Protein AF-A0A2G6MTM9-F1 (afdb_monomer_lite)

pLDDT: mean 81.44, std 12.96, range [40.34, 95.12]

Sequence (78 aa):
QDDENINDEIEIIDVSDYKPRKIPPPTWQECIKKIREVDPQECPYCKAEMKSISFTNERPVIEKILEHLKLWEEPQRQ

Structure (mmCIF, N/CA/C/O backbone):
data_AF-A0A2G6MTM9-F1
#
_entry.id   AF-A0A2G6MTM9-F1
#
loop_
_atom_site.group_PDB
_atom_site.id
_atom_site.type_symbol
_atom_site.label_atom_id
_atom_site.label_alt_id
_atom_site.label_comp_id
_atom_site.label_asym_id
_atom_site.label_entity_id
_atom_site.label_seq_id
_atom_site.pdbx_PDB_ins_code
_atom_site.Cartn_x
_atom_site.Cartn_y
_atom_site.Cartn_z
_atom_site.occupancy
_atom_site.B_iso_or_equiv
_atom_site.auth_seq_id
_atom_site.auth_comp_id
_atom_site.auth_asym_id
_atom_site.auth_atom_id
_atom_site.pdbx_PDB_model_num
ATOM 1 N N . GLN A 1 1 ? 37.027 -53.629 -23.290 1.00 40.47 1 GLN A N 1
ATOM 2 C CA . GLN A 1 1 ? 37.468 -52.395 -23.964 1.00 40.47 1 GLN A CA 1
ATOM 3 C C . GLN A 1 1 ? 36.236 -51.541 -24.169 1.00 40.47 1 GLN A C 1
ATOM 5 O O . GLN A 1 1 ? 35.635 -51.538 -25.232 1.00 40.47 1 GLN A O 1
ATOM 10 N N . ASP A 1 2 ? 35.741 -51.064 -23.032 1.00 52.41 2 ASP A N 1
ATOM 11 C CA . ASP A 1 2 ? 35.396 -49.686 -22.695 1.00 52.41 2 ASP A CA 1
ATOM 12 C C . ASP A 1 2 ? 35.466 -48.704 -23.864 1.00 52.41 2 ASP A C 1
ATOM 14 O O . ASP A 1 2 ? 36.552 -48.329 -24.285 1.00 52.41 2 ASP A O 1
ATOM 18 N N . ASP A 1 3 ? 34.295 -48.283 -24.323 1.00 56.31 3 ASP A N 1
ATOM 19 C CA . ASP A 1 3 ? 34.061 -46.962 -24.899 1.00 56.31 3 ASP A CA 1
ATOM 20 C C . ASP A 1 3 ? 32.615 -46.600 -24.527 1.00 56.31 3 ASP A C 1
ATOM 22 O O . ASP A 1 3 ? 31.662 -46.839 -25.273 1.00 56.31 3 ASP A O 1
ATOM 26 N N . GLU A 1 4 ? 32.436 -46.120 -23.292 1.00 58.44 4 GLU A N 1
ATOM 27 C CA . GLU A 1 4 ? 31.192 -45.488 -22.856 1.00 58.44 4 GLU A CA 1
ATOM 28 C C . GLU A 1 4 ? 30.928 -44.279 -23.760 1.00 58.44 4 GLU A C 1
ATOM 30 O O . GLU A 1 4 ? 31.596 -43.249 -23.682 1.00 58.44 4 GLU A O 1
ATOM 35 N N . ASN A 1 5 ? 29.954 -44.420 -24.658 1.00 57.88 5 ASN A N 1
ATOM 36 C CA . ASN A 1 5 ? 29.478 -43.347 -25.517 1.00 57.88 5 ASN A CA 1
ATOM 37 C C . ASN A 1 5 ? 28.610 -42.400 -24.677 1.00 57.88 5 ASN A C 1
ATOM 39 O O . ASN A 1 5 ? 27.385 -42.427 -24.752 1.00 57.88 5 ASN A O 1
ATOM 43 N N . ILE A 1 6 ? 29.258 -41.582 -23.848 1.00 61.59 6 ILE A N 1
ATOM 44 C CA . ILE A 1 6 ? 28.642 -40.422 -23.200 1.00 61.59 6 ILE A CA 1
ATOM 45 C C . ILE A 1 6 ? 28.546 -39.318 -24.259 1.00 61.59 6 ILE A C 1
ATOM 47 O O . ILE A 1 6 ? 29.198 -38.282 -24.182 1.00 61.59 6 ILE A O 1
ATOM 51 N N . ASN A 1 7 ? 27.753 -39.558 -25.300 1.00 58.47 7 ASN A N 1
ATOM 52 C CA . ASN A 1 7 ? 27.110 -38.461 -26.006 1.00 58.47 7 ASN A CA 1
ATOM 53 C C . ASN A 1 7 ? 25.808 -38.180 -25.259 1.00 58.47 7 ASN A C 1
ATOM 55 O O . ASN A 1 7 ? 24.721 -38.411 -25.782 1.00 58.47 7 ASN A O 1
ATOM 59 N N . ASP A 1 8 ? 25.942 -37.725 -24.010 1.00 64.75 8 ASP A N 1
ATOM 60 C CA . ASP A 1 8 ? 24.871 -36.971 -23.376 1.00 64.75 8 ASP A CA 1
ATOM 61 C C . ASP A 1 8 ? 24.640 -35.766 -24.287 1.00 64.75 8 ASP A C 1
ATOM 63 O O . ASP A 1 8 ? 25.502 -34.893 -24.424 1.00 64.75 8 ASP A O 1
ATOM 67 N N . GLU A 1 9 ? 23.523 -35.801 -25.009 1.00 69.00 9 GLU A N 1
ATOM 68 C CA . GLU A 1 9 ? 23.069 -34.743 -25.897 1.00 69.00 9 GLU A CA 1
ATOM 69 C C . GLU A 1 9 ? 23.167 -33.407 -25.158 1.00 69.00 9 GLU A C 1
ATOM 71 O O . GLU A 1 9 ? 22.417 -33.122 -24.225 1.00 69.00 9 GLU A O 1
ATOM 76 N N . ILE A 1 10 ? 24.136 -32.581 -25.554 1.00 74.62 10 ILE A N 1
ATOM 77 C CA . ILE A 1 10 ? 24.247 -31.220 -25.046 1.00 74.62 10 ILE A CA 1
ATOM 78 C C . ILE A 1 10 ? 23.061 -30.454 -25.628 1.00 74.62 10 ILE A C 1
ATOM 80 O O . ILE A 1 10 ? 23.082 -30.036 -26.787 1.00 74.62 10 ILE A O 1
ATOM 84 N N . GLU A 1 11 ? 22.015 -30.285 -24.826 1.00 77.31 11 GLU A N 1
ATOM 85 C CA . GLU A 1 11 ? 20.869 -29.460 -25.182 1.00 77.31 11 GLU A CA 1
ATOM 86 C C . GLU A 1 11 ? 21.288 -27.985 -25.115 1.00 77.31 11 GLU A C 1
ATOM 88 O O . GLU A 1 11 ? 21.441 -27.383 -24.048 1.00 77.31 11 GLU A O 1
ATOM 93 N N . ILE A 1 12 ? 21.546 -27.400 -26.285 1.00 79.31 12 ILE A N 1
ATOM 94 C CA . ILE A 1 12 ? 21.890 -25.985 -26.410 1.00 79.31 12 ILE A CA 1
ATOM 95 C C . ILE A 1 12 ? 20.597 -25.182 -26.266 1.00 79.31 12 ILE A C 1
ATOM 97 O O . ILE A 1 12 ? 19.809 -25.072 -27.204 1.00 79.31 12 ILE A O 1
ATOM 101 N N . ILE A 1 13 ? 20.384 -24.611 -25.081 1.00 81.88 13 ILE A N 1
ATOM 102 C CA . ILE A 1 13 ? 19.268 -23.697 -24.825 1.00 81.88 13 ILE A CA 1
ATOM 103 C C . ILE A 1 13 ? 19.608 -22.344 -25.458 1.00 81.88 13 ILE A C 1
ATOM 105 O O . ILE A 1 13 ? 20.458 -21.606 -24.954 1.00 81.88 13 ILE A O 1
ATOM 109 N N . ASP A 1 14 ? 18.945 -22.018 -26.568 1.00 82.88 14 ASP A N 1
ATOM 110 C CA . ASP A 1 14 ? 19.060 -20.707 -27.203 1.00 82.88 14 ASP A CA 1
ATOM 111 C C . ASP A 1 14 ? 18.402 -19.625 -26.332 1.00 82.88 14 ASP A C 1
ATOM 113 O O . ASP A 1 14 ? 17.204 -19.654 -26.043 1.00 82.88 14 ASP A O 1
ATOM 117 N N . VAL A 1 15 ? 19.215 -18.667 -25.886 1.00 86.00 15 VAL A N 1
ATOM 118 C CA . VAL A 1 15 ? 18.802 -17.541 -25.038 1.00 86.00 15 VAL A CA 1
ATOM 119 C C . VAL A 1 15 ? 18.882 -16.202 -25.771 1.00 86.00 15 VAL A C 1
ATOM 121 O O . VAL A 1 15 ? 18.774 -15.158 -25.124 1.00 86.00 15 VAL A O 1
ATOM 124 N N . SER A 1 16 ? 19.056 -16.190 -27.101 1.00 86.88 16 SER A N 1
ATOM 125 C CA . SER A 1 16 ? 19.159 -14.945 -27.881 1.00 86.88 16 SER A CA 1
ATOM 126 C C . SER A 1 16 ? 17.938 -14.035 -27.719 1.00 86.88 16 SER A C 1
ATOM 128 O O . SER A 1 16 ? 18.065 -12.810 -27.738 1.00 86.88 16 SER A O 1
ATOM 130 N N . ASP A 1 17 ? 16.764 -14.626 -27.492 1.00 85.25 17 ASP A N 1
ATOM 131 C CA . ASP A 1 17 ? 15.500 -13.912 -27.300 1.00 85.25 17 ASP A CA 1
ATOM 132 C C . ASP A 1 17 ? 15.242 -13.485 -25.845 1.00 85.25 17 ASP A C 1
ATOM 134 O O . ASP A 1 17 ? 14.192 -12.903 -25.535 1.00 85.25 17 ASP A O 1
ATOM 138 N N . TYR A 1 18 ? 16.188 -13.727 -24.930 1.00 86.19 18 TYR A N 1
ATOM 139 C CA . TYR A 1 18 ? 16.057 -13.301 -23.541 1.00 86.19 18 TYR A CA 1
ATOM 140 C C . TYR A 1 18 ? 16.047 -11.772 -23.437 1.00 86.19 18 TYR A C 1
ATOM 142 O O . TYR A 1 18 ? 17.061 -11.086 -23.575 1.00 86.19 18 TYR A O 1
ATOM 150 N N . LYS A 1 19 ? 14.874 -11.222 -23.118 1.00 83.81 19 LYS A N 1
ATOM 151 C CA . LYS A 1 19 ? 14.708 -9.806 -22.788 1.00 83.81 19 LYS A CA 1
ATOM 152 C C . LYS A 1 19 ? 14.739 -9.654 -21.269 1.00 83.81 19 LYS A C 1
ATOM 154 O O . LYS A 1 19 ? 13.803 -10.119 -20.610 1.00 83.81 19 LYS A O 1
ATOM 159 N N . PRO A 1 20 ? 15.764 -9.000 -20.687 1.00 82.50 20 PRO A N 1
ATOM 160 C CA . PRO A 1 20 ? 15.796 -8.780 -19.252 1.00 82.50 20 PRO A CA 1
ATOM 161 C C . PRO A 1 20 ? 14.556 -7.996 -18.830 1.00 82.50 20 P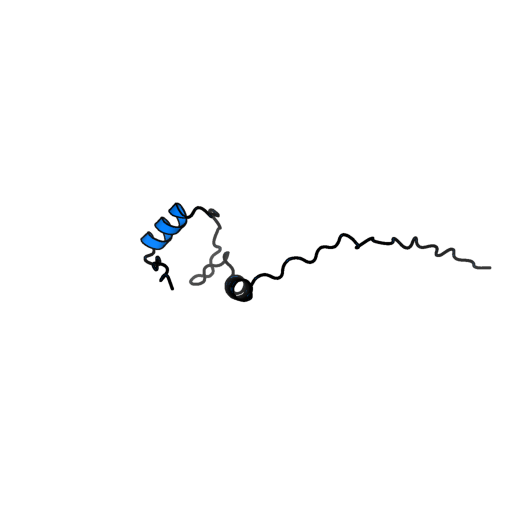RO A C 1
ATOM 163 O O . PRO A 1 20 ? 14.130 -7.042 -19.491 1.00 82.50 20 PRO A O 1
ATOM 166 N N . ARG A 1 21 ? 13.953 -8.413 -17.714 1.00 81.06 21 ARG A N 1
ATOM 167 C CA . ARG A 1 21 ? 12.806 -7.697 -17.155 1.00 81.06 21 ARG A CA 1
ATOM 168 C C . ARG A 1 21 ? 13.249 -6.279 -16.815 1.00 81.06 21 ARG A C 1
ATOM 170 O O . ARG A 1 21 ? 14.320 -6.079 -16.243 1.00 81.06 21 ARG A O 1
ATOM 177 N N . LYS A 1 22 ? 12.411 -5.297 -17.148 1.00 83.69 22 LYS A N 1
ATOM 178 C CA . LYS A 1 22 ? 12.653 -3.907 -16.758 1.00 83.69 22 LYS A CA 1
ATOM 179 C C . LYS A 1 22 ? 12.809 -3.852 -15.242 1.00 83.69 22 LYS A C 1
ATOM 181 O O . LYS A 1 22 ? 11.918 -4.295 -14.517 1.00 83.69 22 LYS A O 1
ATOM 186 N N . ILE A 1 23 ? 13.936 -3.317 -14.785 1.00 83.62 23 ILE A N 1
ATOM 187 C CA . ILE A 1 23 ? 14.153 -3.055 -13.367 1.00 83.62 23 ILE A CA 1
ATOM 188 C C . ILE A 1 23 ? 13.142 -1.973 -12.971 1.00 83.62 23 ILE A C 1
ATOM 190 O O . ILE A 1 23 ? 13.113 -0.918 -13.612 1.00 83.62 23 ILE A O 1
ATOM 194 N N . PRO A 1 24 ? 12.272 -2.222 -11.978 1.00 83.44 24 PRO A N 1
ATOM 195 C CA . PRO A 1 24 ? 11.331 -1.206 -11.546 1.00 83.44 24 PRO A CA 1
ATOM 196 C C . PRO A 1 24 ? 12.050 0.022 -10.971 1.00 83.44 24 PRO A C 1
ATOM 198 O O . PRO A 1 24 ? 13.166 -0.122 -10.464 1.00 83.44 24 PRO A O 1
ATOM 201 N N . PRO A 1 25 ? 11.414 1.206 -10.977 1.00 88.88 25 PRO A N 1
ATOM 202 C CA . PRO A 1 25 ? 11.969 2.394 -10.336 1.00 88.88 25 PRO A CA 1
ATOM 203 C C . PRO A 1 25 ? 12.343 2.129 -8.865 1.00 88.88 25 PRO A C 1
ATOM 205 O O . PRO A 1 25 ? 11.631 1.370 -8.199 1.00 88.88 25 PRO A O 1
ATOM 208 N N . PRO A 1 26 ? 13.395 2.770 -8.320 1.00 85.94 26 PRO A N 1
ATOM 209 C CA . PRO A 1 26 ? 13.804 2.591 -6.923 1.00 85.94 26 PRO A CA 1
ATOM 210 C C . PRO A 1 26 ? 12.663 2.810 -5.922 1.00 85.94 26 PRO A C 1
ATOM 212 O O . PRO A 1 26 ? 12.498 2.028 -4.992 1.00 85.94 26 PRO A O 1
ATOM 215 N N . THR A 1 27 ? 11.805 3.801 -6.176 1.00 87.94 27 THR A N 1
ATOM 216 C CA . THR A 1 27 ? 10.612 4.088 -5.364 1.00 87.94 27 THR A CA 1
ATOM 217 C C . THR A 1 27 ? 9.648 2.905 -5.311 1.00 87.94 27 THR A C 1
ATOM 219 O O . THR A 1 27 ? 9.200 2.513 -4.238 1.00 87.94 27 THR A O 1
ATOM 222 N N . TRP A 1 28 ? 9.374 2.269 -6.453 1.00 85.31 28 TRP A N 1
ATOM 223 C CA . TRP A 1 28 ? 8.553 1.059 -6.501 1.00 85.31 28 TRP A CA 1
ATOM 224 C C . TRP A 1 28 ? 9.210 -0.100 -5.752 1.00 85.31 28 TRP A C 1
ATOM 226 O O . TRP A 1 28 ? 8.538 -0.828 -5.022 1.00 85.31 28 TRP A O 1
ATOM 236 N N . GLN A 1 29 ? 10.524 -0.273 -5.903 1.00 86.12 29 GLN A N 1
ATOM 237 C CA . GLN A 1 29 ? 11.251 -1.318 -5.185 1.00 86.12 29 GLN A CA 1
ATOM 238 C C . GLN A 1 29 ? 11.165 -1.129 -3.665 1.00 86.12 29 GLN A C 1
ATOM 240 O O . GLN A 1 29 ? 10.931 -2.103 -2.951 1.00 86.12 29 GLN A O 1
ATOM 245 N N . GLU A 1 30 ? 11.312 0.09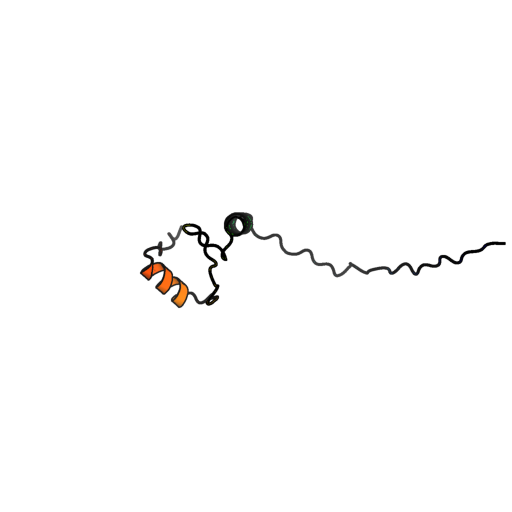8 -3.164 1.00 85.88 30 GLU A N 1
ATOM 246 C CA . GLU A 1 30 ? 11.159 0.418 -1.740 1.00 85.88 30 GLU A CA 1
ATOM 247 C C . GLU A 1 30 ? 9.733 0.180 -1.236 1.00 85.88 30 GLU A C 1
ATOM 249 O O . GLU A 1 30 ? 9.557 -0.433 -0.181 1.00 85.88 30 GLU A O 1
ATOM 254 N N . CYS A 1 31 ? 8.712 0.593 -1.996 1.00 84.31 31 CYS A N 1
ATOM 255 C CA . CYS A 1 31 ? 7.314 0.300 -1.674 1.00 84.31 31 CYS A CA 1
ATOM 256 C C . CYS A 1 31 ? 7.072 -1.210 -1.539 1.00 84.31 31 CYS A C 1
ATOM 258 O O . CYS A 1 31 ? 6.498 -1.657 -0.548 1.00 84.31 31 CYS A O 1
ATOM 260 N N . ILE A 1 32 ? 7.550 -2.007 -2.500 1.00 84.12 32 ILE A N 1
ATOM 261 C CA . ILE A 1 32 ? 7.388 -3.465 -2.471 1.00 84.12 32 ILE A CA 1
ATOM 262 C C . ILE A 1 32 ? 8.137 -4.103 -1.300 1.00 84.12 32 ILE A C 1
ATOM 264 O O . ILE A 1 32 ? 7.607 -5.037 -0.702 1.00 84.12 32 ILE A O 1
ATOM 268 N N . LYS A 1 33 ? 9.334 -3.615 -0.946 1.00 83.19 33 LYS A N 1
ATOM 269 C CA . LYS A 1 33 ? 10.060 -4.102 0.239 1.00 83.19 33 LYS A CA 1
ATOM 270 C C . LYS A 1 33 ? 9.228 -3.917 1.511 1.00 83.19 33 LYS A C 1
ATOM 272 O O . LYS A 1 33 ? 9.008 -4.895 2.212 1.00 83.19 33 LYS A O 1
ATOM 277 N N . LYS A 1 34 ? 8.669 -2.721 1.729 1.00 77.69 34 LYS A N 1
ATOM 278 C CA . LYS A 1 34 ? 7.803 -2.429 2.887 1.00 77.69 34 LYS A CA 1
ATOM 279 C C . LYS A 1 34 ? 6.546 -3.299 2.922 1.00 77.69 34 LYS A C 1
ATOM 281 O O . LYS A 1 34 ? 6.168 -3.783 3.979 1.00 77.69 34 LYS A O 1
ATOM 286 N N . ILE A 1 35 ? 5.904 -3.518 1.770 1.00 80.31 35 ILE A N 1
ATOM 287 C CA . ILE A 1 35 ? 4.713 -4.381 1.684 1.00 80.31 35 ILE A CA 1
ATOM 288 C C . ILE A 1 35 ? 5.069 -5.831 2.022 1.00 80.31 35 ILE A C 1
ATOM 290 O O . ILE A 1 35 ? 4.312 -6.496 2.714 1.00 80.31 35 ILE A O 1
ATOM 294 N N . ARG A 1 36 ? 6.220 -6.324 1.552 1.00 68.81 36 ARG A N 1
ATOM 295 C CA . ARG A 1 36 ? 6.666 -7.705 1.792 1.00 68.81 36 ARG A CA 1
ATOM 296 C C . ARG A 1 36 ? 7.020 -8.005 3.246 1.00 68.81 36 ARG A C 1
ATOM 298 O O . ARG A 1 36 ? 7.045 -9.174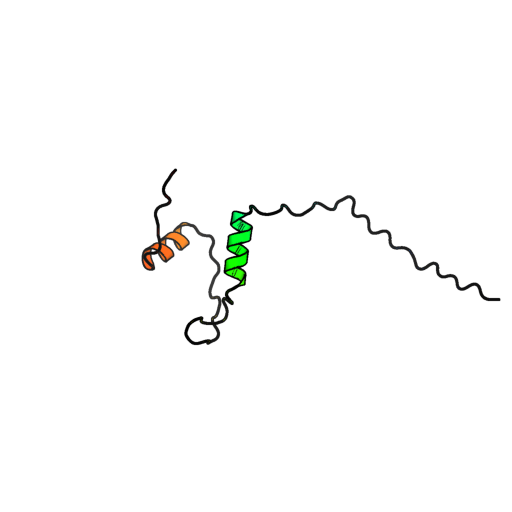 3.608 1.00 68.81 36 ARG A O 1
ATOM 305 N N . GLU A 1 37 ? 7.318 -6.989 4.047 1.00 76.56 37 GLU A N 1
ATOM 306 C CA . GLU A 1 37 ? 7.611 -7.145 5.477 1.00 76.56 37 GLU A CA 1
ATOM 307 C C . GLU A 1 37 ? 6.349 -7.403 6.317 1.00 76.56 37 GLU A C 1
ATOM 309 O O . GLU A 1 37 ? 6.458 -7.826 7.466 1.00 76.56 37 GLU A O 1
ATOM 314 N N . VAL A 1 38 ? 5.158 -7.189 5.750 1.00 77.00 38 VAL A N 1
ATOM 315 C CA . VAL A 1 38 ? 3.871 -7.415 6.414 1.00 77.00 38 VAL A CA 1
ATOM 316 C C . VAL A 1 38 ? 3.154 -8.578 5.737 1.00 77.00 38 VAL A C 1
ATOM 318 O O . VAL A 1 38 ? 2.905 -8.531 4.535 1.00 77.00 38 VAL A O 1
ATOM 321 N N . ASP A 1 39 ? 2.791 -9.611 6.501 1.00 80.00 39 ASP A N 1
ATOM 322 C CA . ASP A 1 39 ? 1.912 -10.670 6.001 1.00 80.00 39 ASP A CA 1
ATOM 323 C C . ASP A 1 39 ? 0.461 -10.153 5.947 1.00 80.00 39 ASP A C 1
ATOM 325 O O . ASP A 1 39 ? -0.134 -9.894 6.996 1.00 80.00 39 ASP A O 1
ATOM 329 N N . PRO A 1 40 ? -0.143 -9.988 4.755 1.00 80.94 40 PRO A N 1
ATOM 330 C CA . PRO A 1 40 ? -1.521 -9.522 4.637 1.00 80.94 40 PRO A CA 1
ATOM 331 C C . PRO A 1 40 ? -2.558 -10.556 5.111 1.00 80.94 40 PRO A C 1
ATOM 333 O O . PRO A 1 40 ? -3.741 -10.218 5.196 1.00 80.94 40 PRO A O 1
ATOM 336 N N . GLN A 1 41 ? -2.152 -11.802 5.381 1.00 86.62 41 GLN A N 1
ATOM 337 C CA . GLN A 1 41 ? -3.018 -12.864 5.898 1.00 86.62 41 GLN A CA 1
ATOM 338 C C . GLN A 1 41 ? -3.011 -12.964 7.427 1.00 86.62 41 GLN A C 1
ATOM 340 O O . GLN A 1 41 ? -3.765 -13.766 7.972 1.00 86.62 41 GLN A O 1
ATOM 345 N N . GLU A 1 42 ? -2.246 -12.135 8.140 1.00 88.56 42 GLU A N 1
ATOM 346 C CA . GLU A 1 42 ? -2.231 -12.117 9.603 1.00 88.56 42 GLU A CA 1
ATOM 347 C C . GLU A 1 42 ? -2.620 -10.736 10.141 1.00 88.56 42 GLU A C 1
ATOM 349 O O . GLU A 1 42 ? -2.038 -9.710 9.788 1.00 88.56 42 GLU A O 1
ATOM 354 N N . CYS A 1 43 ? -3.589 -10.691 11.058 1.00 87.06 43 CYS A N 1
ATOM 355 C CA . CYS A 1 43 ? -3.942 -9.444 11.725 1.00 87.06 43 CYS A CA 1
ATOM 356 C C . CYS A 1 43 ? -2.772 -8.949 12.597 1.00 87.06 43 CYS A C 1
ATOM 358 O O . CYS A 1 43 ? -2.381 -9.647 13.540 1.00 87.06 43 CYS A O 1
ATOM 360 N N . PRO A 1 44 ? -2.266 -7.715 12.397 1.00 84.88 44 PRO A N 1
ATOM 361 C CA . PRO A 1 44 ? -1.128 -7.204 13.162 1.00 84.88 44 PRO A CA 1
ATOM 362 C C . PRO A 1 44 ? -1.442 -6.994 14.653 1.00 84.88 44 PRO A C 1
ATOM 364 O O . PRO A 1 44 ? -0.517 -6.929 15.459 1.00 84.88 44 PRO A O 1
ATOM 367 N N . TYR A 1 45 ? -2.724 -6.921 15.033 1.00 87.94 45 TYR A N 1
ATOM 368 C CA . TYR A 1 45 ? -3.161 -6.691 16.415 1.00 87.94 45 TYR A CA 1
ATOM 369 C C . TYR A 1 45 ? -3.467 -7.980 17.183 1.00 87.94 45 TYR A C 1
ATOM 371 O O . TYR A 1 45 ? -3.090 -8.101 18.345 1.00 87.94 45 TYR A O 1
ATOM 379 N N . CYS A 1 46 ? -4.175 -8.930 16.560 1.00 93.00 46 CYS A N 1
ATOM 380 C CA . CYS A 1 46 ? -4.674 -10.131 17.241 1.00 93.00 46 CYS A CA 1
ATOM 381 C C . CYS A 1 46 ? -4.135 -11.455 16.688 1.00 93.00 46 CYS A C 1
ATOM 383 O O . CYS A 1 46 ? -4.480 -12.499 17.235 1.00 93.00 46 CYS A O 1
ATOM 385 N N . LYS A 1 47 ? -3.312 -11.433 15.629 1.00 89.44 47 LYS A N 1
ATOM 386 C CA . LYS A 1 47 ? -2.696 -12.625 15.016 1.00 89.44 47 LYS A CA 1
ATOM 387 C C . LYS A 1 47 ? -3.677 -13.643 14.420 1.00 89.44 47 LYS A C 1
ATOM 389 O O . LYS A 1 47 ? -3.306 -14.772 14.132 1.00 89.44 47 LYS A O 1
ATOM 394 N N . ALA A 1 48 ? -4.932 -13.244 14.219 1.00 91.88 48 ALA A N 1
ATOM 395 C CA . ALA A 1 48 ? -5.921 -14.054 13.518 1.00 91.88 48 ALA A CA 1
ATOM 396 C C . ALA A 1 48 ? -5.704 -14.022 11.996 1.00 91.88 48 ALA A C 1
ATOM 398 O O . ALA A 1 48 ? -5.214 -13.028 11.457 1.00 91.88 48 ALA A O 1
ATOM 399 N N . GLU A 1 49 ? -6.142 -15.083 11.318 1.00 92.31 49 GLU A N 1
ATOM 400 C CA . GLU A 1 49 ? -6.102 -15.195 9.858 1.00 92.31 49 GLU A CA 1
ATOM 401 C C . GLU A 1 49 ? -7.042 -14.168 9.196 1.00 92.31 49 GLU A C 1
ATOM 403 O O . GLU A 1 49 ? -8.248 -14.125 9.466 1.00 92.31 49 GLU A O 1
ATOM 408 N N . MET A 1 50 ? -6.490 -13.336 8.314 1.00 90.56 50 MET A N 1
ATOM 409 C CA . MET A 1 50 ? -7.209 -12.363 7.495 1.00 90.56 50 MET A CA 1
ATOM 410 C C . MET A 1 50 ? -7.426 -12.902 6.079 1.00 90.56 50 MET A C 1
ATOM 412 O O . MET A 1 50 ? -6.557 -13.535 5.486 1.00 90.56 50 MET A O 1
ATOM 416 N N . LYS A 1 51 ? -8.599 -12.614 5.504 1.00 88.75 51 LYS A N 1
ATOM 417 C CA . LYS A 1 51 ? -8.972 -13.061 4.155 1.00 88.75 51 LYS A CA 1
ATOM 418 C C . LYS A 1 51 ? -8.964 -11.892 3.179 1.00 88.75 51 LYS A C 1
ATOM 420 O O . LYS A 1 51 ? -9.591 -10.867 3.436 1.00 88.75 51 LYS A O 1
ATOM 425 N N . SER A 1 52 ? -8.313 -12.074 2.031 1.00 86.75 52 SER A N 1
ATOM 426 C CA . SER A 1 52 ? -8.473 -11.156 0.901 1.00 86.75 52 SER A CA 1
ATOM 427 C C . SER A 1 52 ? -9.864 -11.340 0.295 1.00 86.75 52 SER A C 1
ATOM 429 O O . SER A 1 52 ? -10.202 -12.430 -0.164 1.00 86.75 52 SER A O 1
ATOM 431 N N . ILE A 1 53 ? -10.677 -10.283 0.327 1.00 88.75 53 ILE A N 1
ATOM 432 C CA . ILE A 1 53 ? -12.060 -10.302 -0.178 1.00 88.75 53 ILE A CA 1
ATOM 433 C C . ILE A 1 53 ? -12.175 -9.790 -1.618 1.00 88.75 53 ILE A C 1
ATOM 435 O O . ILE A 1 53 ? -13.101 -10.168 -2.329 1.00 88.75 53 ILE A O 1
ATOM 439 N N . SER A 1 54 ? -11.250 -8.932 -2.057 1.00 87.62 54 SER A N 1
ATOM 440 C CA . SER A 1 54 ? -11.276 -8.321 -3.388 1.00 87.62 54 SER A CA 1
ATOM 441 C C . SER A 1 54 ? -9.968 -7.599 -3.702 1.00 87.62 54 SER A C 1
ATOM 443 O O . SER A 1 54 ? -9.352 -7.024 -2.807 1.00 87.62 54 SER A O 1
ATOM 445 N N . PHE A 1 55 ? -9.619 -7.527 -4.985 1.00 89.12 55 PHE A N 1
ATOM 446 C CA . PHE A 1 55 ? -8.587 -6.632 -5.510 1.00 89.12 55 PHE A CA 1
ATOM 447 C C . PHE A 1 55 ? -9.255 -5.595 -6.417 1.00 89.12 55 PHE A C 1
ATOM 449 O O . PHE A 1 55 ? -10.069 -5.964 -7.260 1.00 89.12 55 PHE A O 1
ATOM 456 N N . THR A 1 56 ? -8.928 -4.311 -6.259 1.00 91.38 56 THR A N 1
ATOM 457 C CA . THR A 1 56 ? -9.469 -3.240 -7.109 1.00 91.38 56 THR A CA 1
ATOM 458 C C . THR A 1 56 ? -8.375 -2.274 -7.543 1.00 91.38 56 THR A C 1
ATOM 460 O O . THR A 1 56 ? -7.552 -1.853 -6.735 1.00 91.38 56 THR A O 1
ATOM 463 N N . ASN A 1 57 ? -8.394 -1.920 -8.829 1.00 92.44 57 ASN A N 1
ATOM 464 C CA . ASN A 1 57 ? -7.546 -0.885 -9.426 1.00 92.44 57 ASN A CA 1
ATOM 465 C C . ASN A 1 57 ? -8.384 0.317 -9.903 1.00 92.44 57 ASN A C 1
ATOM 467 O O . ASN A 1 57 ? -7.888 1.193 -10.613 1.00 92.44 57 ASN A O 1
ATOM 471 N N . GLU A 1 58 ? -9.675 0.353 -9.564 1.00 94.88 58 GLU A N 1
ATOM 472 C CA . GLU A 1 58 ? -10.590 1.400 -10.004 1.00 94.88 58 GLU A CA 1
ATOM 473 C C . GLU A 1 58 ? -10.388 2.661 -9.166 1.00 94.88 58 GLU A C 1
ATOM 475 O O . GLU A 1 58 ? -10.795 2.728 -8.006 1.00 94.88 58 GLU A O 1
ATOM 480 N N . ARG A 1 59 ? -9.805 3.698 -9.776 1.00 91.81 59 ARG A N 1
ATOM 481 C CA . ARG A 1 59 ? -9.570 4.996 -9.127 1.00 91.81 59 ARG A CA 1
ATOM 482 C C . ARG A 1 59 ? -10.773 5.549 -8.338 1.00 91.81 59 ARG A C 1
ATOM 484 O O . ARG A 1 59 ? -10.552 5.907 -7.186 1.00 91.81 59 ARG A O 1
ATOM 491 N N . PRO A 1 60 ? -12.017 5.581 -8.865 1.00 94.44 60 PRO A N 1
ATOM 492 C CA . PRO A 1 60 ? -13.149 6.115 -8.101 1.00 94.44 60 PRO A CA 1
ATOM 493 C C . PRO A 1 60 ? -13.526 5.258 -6.883 1.00 94.44 60 PRO A C 1
ATOM 495 O O . PRO A 1 60 ? -14.079 5.776 -5.917 1.00 94.44 60 PRO A O 1
ATOM 498 N N . VAL A 1 61 ? -13.251 3.950 -6.910 1.00 94.75 61 VAL A N 1
ATOM 499 C CA . VAL A 1 61 ? -13.480 3.058 -5.762 1.00 94.75 61 VAL A CA 1
ATOM 500 C C . VAL A 1 61 ? -12.402 3.284 -4.707 1.00 94.75 61 VAL A C 1
ATOM 502 O O . VAL A 1 61 ? -12.719 3.419 -3.529 1.00 94.75 61 VAL A O 1
ATOM 505 N N . ILE A 1 62 ? -11.141 3.378 -5.138 1.00 92.44 62 ILE A N 1
ATOM 506 C CA . ILE A 1 62 ? -9.996 3.657 -4.263 1.00 92.44 62 ILE A CA 1
ATOM 507 C C . ILE A 1 62 ? -10.189 4.995 -3.538 1.00 92.44 62 ILE A C 1
ATOM 509 O O . ILE A 1 62 ? -10.030 5.052 -2.323 1.00 92.44 62 ILE A O 1
ATOM 513 N N . GLU A 1 63 ? -10.590 6.043 -4.260 1.00 93.31 63 GLU A N 1
ATOM 514 C CA . GLU A 1 63 ? -10.874 7.371 -3.701 1.00 93.31 63 GLU A CA 1
ATOM 515 C C . GLU A 1 63 ? -11.958 7.302 -2.618 1.00 93.31 63 GLU A C 1
ATOM 517 O O . GLU A 1 63 ? -11.697 7.672 -1.478 1.00 93.31 63 GLU A O 1
ATOM 522 N N . LYS A 1 64 ? -13.114 6.689 -2.913 1.00 94.62 64 LYS A N 1
ATOM 523 C CA . LYS A 1 64 ? -14.199 6.509 -1.929 1.00 94.62 64 LYS A CA 1
ATOM 524 C C . LYS A 1 64 ? -13.759 5.761 -0.666 1.00 94.62 64 LYS A C 1
ATOM 526 O O . LYS A 1 64 ? -14.191 6.106 0.433 1.00 94.62 64 LYS A O 1
ATOM 531 N N . ILE A 1 65 ? -12.928 4.723 -0.805 1.00 93.75 65 ILE A N 1
ATOM 532 C CA . ILE A 1 65 ? -12.395 3.965 0.340 1.00 93.75 65 ILE A CA 1
ATOM 533 C C . ILE A 1 65 ? -11.483 4.860 1.184 1.00 93.75 65 ILE A C 1
ATOM 535 O O . ILE A 1 65 ? -11.624 4.908 2.406 1.00 93.75 65 ILE A O 1
ATOM 539 N N . LEU A 1 66 ? -10.557 5.577 0.548 1.00 93.56 66 LEU A N 1
ATOM 540 C CA . LEU A 1 66 ? -9.597 6.430 1.245 1.00 93.56 66 LEU A CA 1
ATOM 541 C C . LEU A 1 66 ? -10.272 7.635 1.911 1.00 93.56 66 LEU A C 1
ATOM 543 O O . LEU A 1 66 ? -9.915 7.969 3.040 1.00 93.56 66 LEU A O 1
ATOM 547 N N . GLU A 1 67 ? -11.277 8.238 1.276 1.00 94.88 67 GLU A N 1
ATOM 548 C CA . GLU A 1 67 ? -12.110 9.285 1.880 1.00 94.88 67 GLU A CA 1
ATOM 549 C C . GLU A 1 67 ? -12.834 8.773 3.132 1.00 94.88 67 GLU A C 1
ATOM 551 O O . GLU A 1 67 ? -12.782 9.416 4.183 1.00 94.88 67 GLU A O 1
ATOM 556 N N . HIS A 1 68 ? -13.452 7.586 3.063 1.00 95.12 68 HIS A N 1
ATOM 557 C CA . HIS A 1 68 ? -14.126 6.965 4.210 1.00 95.12 68 HIS A CA 1
ATOM 558 C C . HIS A 1 68 ? -13.169 6.717 5.386 1.00 95.12 68 HIS A C 1
ATOM 560 O O . HIS A 1 68 ? -13.531 6.932 6.545 1.00 95.12 68 HIS A O 1
ATOM 566 N N . LEU A 1 69 ? -11.933 6.308 5.089 1.00 94.06 69 LEU A N 1
ATOM 567 C CA . LEU A 1 69 ? -10.883 6.081 6.083 1.00 94.06 69 LEU A CA 1
ATOM 568 C C . LEU A 1 69 ? -10.172 7.369 6.535 1.00 94.06 69 LEU A C 1
ATOM 570 O O . LEU A 1 69 ? -9.343 7.304 7.441 1.00 94.06 69 LEU A O 1
ATOM 574 N N . LYS A 1 70 ? -10.495 8.530 5.944 1.00 92.56 70 LYS A N 1
ATOM 575 C CA . LYS A 1 70 ? -9.809 9.821 6.159 1.00 92.56 70 LYS A CA 1
ATOM 576 C C . LYS A 1 70 ? -8.308 9.777 5.835 1.00 92.56 70 LYS A C 1
ATOM 578 O O . LYS A 1 70 ? -7.512 10.459 6.473 1.00 92.56 70 LYS A O 1
ATOM 583 N N . LEU A 1 71 ? -7.938 8.961 4.850 1.00 90.75 71 LEU A N 1
ATOM 584 C CA . LEU A 1 71 ? -6.568 8.780 4.356 1.00 90.75 71 LEU A CA 1
ATOM 585 C C . LEU A 1 71 ? -6.342 9.435 2.986 1.00 90.75 71 LEU A C 1
ATOM 587 O O . LEU A 1 71 ? -5.266 9.298 2.409 1.00 90.75 71 LEU A O 1
ATOM 591 N N . TRP A 1 72 ? -7.356 10.095 2.426 1.00 90.38 72 TRP A N 1
ATOM 592 C CA . TRP A 1 72 ? -7.216 10.801 1.159 1.00 90.38 72 TRP A CA 1
ATOM 593 C C . TRP A 1 72 ? -6.440 12.105 1.361 1.00 90.38 72 TRP A C 1
ATOM 595 O O . TRP A 1 72 ? -6.987 13.108 1.817 1.00 90.38 72 TRP A O 1
ATOM 605 N N . GLU A 1 73 ? -5.154 12.081 1.026 1.00 80.06 73 GLU A N 1
ATOM 606 C CA . GLU A 1 73 ? -4.340 13.284 0.884 1.00 80.06 73 GLU A CA 1
ATOM 607 C C . GLU A 1 73 ? -4.431 13.746 -0.572 1.00 80.06 73 GLU A C 1
ATOM 609 O O . GLU A 1 73 ? -4.07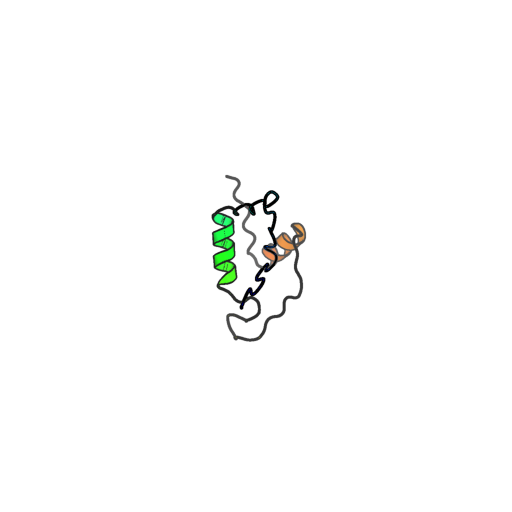4 13.001 -1.490 1.00 80.06 73 GLU A O 1
ATOM 614 N N . GLU A 1 74 ? -4.930 14.965 -0.809 1.00 70.69 74 GLU A N 1
ATOM 615 C CA . GLU A 1 74 ? -4.894 15.536 -2.154 1.00 70.69 74 GLU A CA 1
ATOM 616 C C . GLU A 1 74 ? -3.438 15.560 -2.631 1.00 70.69 74 GLU A C 1
ATOM 618 O O . GLU A 1 74 ? -2.582 16.127 -1.940 1.00 70.69 74 GLU A O 1
ATOM 623 N N . PRO A 1 75 ? -3.125 14.960 -3.795 1.00 63.72 75 PRO A N 1
ATOM 624 C CA . PRO A 1 75 ? -1.772 15.000 -4.311 1.00 63.72 75 PRO A CA 1
ATOM 625 C C . PRO A 1 75 ? -1.395 16.465 -4.525 1.00 63.72 75 PRO A C 1
ATOM 627 O O . PRO A 1 75 ? -1.956 17.146 -5.388 1.00 63.72 75 PRO A O 1
ATOM 630 N N . GLN A 1 76 ? -0.451 16.948 -3.714 1.00 57.31 76 GLN A N 1
ATOM 631 C CA . GLN A 1 76 ? 0.171 18.252 -3.887 1.00 57.31 76 GLN A CA 1
ATOM 632 C C . GLN A 1 76 ? 0.781 18.252 -5.291 1.00 57.31 76 GLN 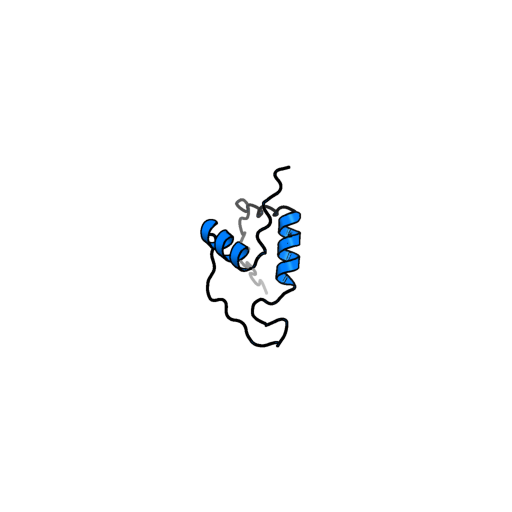A C 1
ATOM 634 O O . GLN A 1 76 ? 1.745 17.533 -5.554 1.00 57.31 76 GLN A O 1
ATOM 639 N N . ARG A 1 77 ? 0.178 18.994 -6.226 1.00 51.41 77 ARG A N 1
ATOM 640 C CA . ARG A 1 77 ? 0.773 19.203 -7.549 1.00 51.41 77 ARG A CA 1
ATOM 641 C C . ARG A 1 77 ? 2.009 20.079 -7.347 1.00 51.41 77 ARG A C 1
ATOM 643 O O . ARG A 1 77 ? 1.866 21.292 -7.216 1.00 51.41 77 ARG A O 1
ATOM 650 N N . GLN A 1 78 ? 3.181 19.458 -7.263 1.00 40.34 78 GLN A N 1
ATOM 651 C CA . GLN A 1 78 ? 4.468 20.115 -7.494 1.00 40.34 78 GLN A CA 1
ATOM 652 C C . GLN A 1 78 ? 4.851 19.985 -8.963 1.00 40.34 78 GLN A C 1
ATOM 654 O O . GLN A 1 78 ? 4.632 18.891 -9.532 1.00 40.34 78 GLN A O 1
#

Foldseek 3Di:
DDDPPPPPPPPDDDCVVPDDDPDDDPVVVVVVVVVVVDDQQADPPPRHGDDDPDDDPDPVVVQVVCVVVVNDDPPDDD

Radius of gyration: 25.09 Å; chains: 1; bounding box: 52×72×45 Å

Secondary structure (DSSP, 8-state):
---------------TT--PPPPPPHHHHHHHHHHHTS-TTB-TTT-PBP--------HHHHHHHHHHTT------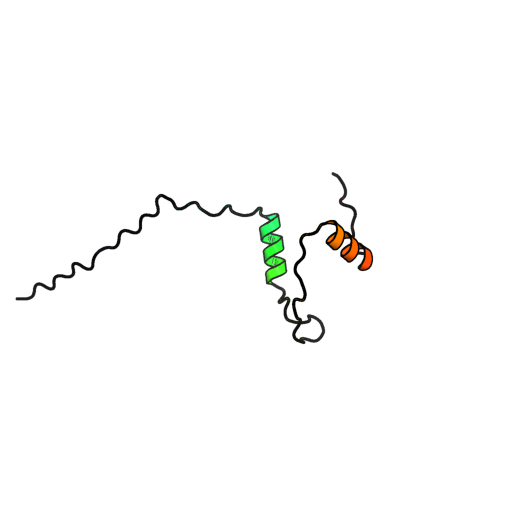--